Protein AF-A0A8T5I6D3-F1 (afdb_monomer_lite)

Structure (mmCIF, N/CA/C/O backbone):
data_AF-A0A8T5I6D3-F1
#
_entry.id   AF-A0A8T5I6D3-F1
#
loop_
_atom_site.group_PDB
_atom_site.id
_atom_site.type_symbol
_atom_site.label_atom_id
_atom_site.label_alt_id
_atom_site.label_comp_id
_atom_site.label_asym_id
_atom_site.label_entity_id
_atom_site.label_seq_id
_atom_site.pdbx_PDB_ins_code
_atom_site.Cartn_x
_atom_site.Cartn_y
_atom_site.Cartn_z
_atom_site.occupancy
_atom_site.B_iso_or_equiv
_atom_site.auth_seq_id
_atom_site.auth_comp_id
_atom_site.auth_asym_id
_atom_site.auth_atom_id
_atom_site.pdbx_PDB_model_num
ATOM 1 N N . PRO A 1 1 ? -2.169 -11.939 -0.107 1.00 82.06 1 PRO A N 1
ATOM 2 C CA . PRO A 1 1 ? -2.159 -11.572 -1.550 1.00 82.06 1 PRO A CA 1
ATOM 3 C C . PRO A 1 1 ? -2.633 -10.134 -1.821 1.00 82.06 1 PRO A C 1
ATOM 5 O O . PRO A 1 1 ? -1.868 -9.349 -2.371 1.00 82.06 1 PRO A O 1
ATOM 8 N N . SER A 1 2 ? -3.842 -9.764 -1.373 1.00 88.69 2 SER A N 1
ATOM 9 C CA . SER A 1 2 ? -4.451 -8.440 -1.611 1.00 88.69 2 SER A CA 1
ATOM 10 C C . SER A 1 2 ? -3.655 -7.262 -1.037 1.00 88.69 2 SER A C 1
ATOM 12 O O . SER A 1 2 ? -3.475 -6.260 -1.719 1.00 88.69 2 SER A O 1
ATOM 14 N N . GLY A 1 3 ? -3.105 -7.392 0.175 1.00 92.00 3 GLY A N 1
ATOM 15 C CA . GLY A 1 3 ? -2.323 -6.318 0.799 1.00 92.00 3 GLY A CA 1
ATOM 16 C C . GLY A 1 3 ? -1.047 -5.945 0.037 1.00 92.00 3 GLY A C 1
ATOM 17 O O . GLY A 1 3 ? -0.733 -4.765 -0.100 1.00 92.00 3 GLY A O 1
ATOM 18 N N . ILE A 1 4 ? -0.340 -6.938 -0.516 1.00 94.81 4 ILE A N 1
ATOM 19 C CA . ILE A 1 4 ? 0.849 -6.693 -1.347 1.00 94.81 4 ILE A CA 1
ATOM 20 C C . ILE A 1 4 ? 0.445 -6.039 -2.670 1.00 94.81 4 ILE A C 1
ATOM 22 O O . ILE A 1 4 ? 1.071 -5.061 -3.069 1.00 94.81 4 ILE A O 1
ATOM 26 N N . ALA A 1 5 ? -0.628 -6.517 -3.310 1.00 95.12 5 ALA A N 1
ATOM 27 C CA . ALA A 1 5 ? -1.158 -5.897 -4.524 1.00 95.12 5 ALA A CA 1
ATOM 28 C C . ALA A 1 5 ? -1.552 -4.428 -4.288 1.00 95.12 5 ALA A C 1
ATOM 30 O O . ALA A 1 5 ? -1.200 -3.565 -5.089 1.00 95.12 5 ALA A O 1
ATOM 31 N N . GLY A 1 6 ? -2.198 -4.130 -3.155 1.00 96.06 6 GLY A N 1
ATOM 32 C CA . GLY A 1 6 ? -2.521 -2.766 -2.739 1.00 96.06 6 GLY A CA 1
ATOM 33 C C . GLY A 1 6 ? -1.277 -1.891 -2.577 1.00 96.06 6 GLY A C 1
ATOM 34 O O . GLY A 1 6 ? -1.228 -0.788 -3.111 1.00 96.06 6 GLY A O 1
ATOM 35 N N . VAL A 1 7 ? -0.227 -2.387 -1.917 1.00 97.06 7 VAL A N 1
ATOM 36 C CA . VAL A 1 7 ? 1.026 -1.627 -1.779 1.00 97.06 7 VAL A CA 1
ATOM 37 C C . VAL A 1 7 ? 1.720 -1.370 -3.112 1.00 97.06 7 VAL A C 1
ATOM 39 O O . VAL A 1 7 ? 2.172 -0.248 -3.336 1.00 97.06 7 VAL A O 1
ATOM 42 N N . ILE A 1 8 ? 1.787 -2.364 -4.001 1.00 95.25 8 ILE A N 1
ATOM 43 C CA . ILE A 1 8 ? 2.406 -2.192 -5.323 1.00 95.25 8 ILE A CA 1
ATOM 44 C C . ILE A 1 8 ? 1.612 -1.174 -6.145 1.00 95.25 8 ILE A C 1
ATOM 46 O O . ILE A 1 8 ? 2.204 -0.277 -6.738 1.00 95.25 8 ILE A O 1
ATOM 50 N N . MET A 1 9 ? 0.279 -1.259 -6.127 1.00 94.44 9 MET A N 1
ATOM 51 C CA . MET A 1 9 ? -0.591 -0.315 -6.828 1.00 94.44 9 MET A CA 1
ATOM 52 C C . MET A 1 9 ? -0.431 1.113 -6.296 1.00 94.44 9 MET A C 1
ATOM 54 O O . MET A 1 9 ? -0.304 2.044 -7.088 1.00 94.44 9 MET A O 1
ATOM 58 N N . TYR A 1 10 ? -0.383 1.288 -4.970 1.00 96.50 10 TYR A N 1
ATOM 59 C CA . TYR A 1 10 ? -0.132 2.593 -4.362 1.00 96.50 10 TYR A CA 1
ATOM 60 C C . TYR A 1 10 ? 1.229 3.144 -4.798 1.00 96.50 10 TYR A C 1
ATOM 62 O O . TYR A 1 10 ? 1.282 4.236 -5.352 1.00 96.50 10 TYR A O 1
ATOM 70 N N . ARG A 1 11 ? 2.310 2.372 -4.634 1.00 94.44 11 ARG A N 1
ATOM 71 C CA . ARG A 1 11 ? 3.673 2.764 -5.028 1.00 94.44 11 ARG A CA 1
ATOM 72 C C . ARG A 1 11 ? 3.737 3.182 -6.503 1.00 94.44 11 ARG A C 1
ATOM 74 O O . ARG A 1 11 ? 4.184 4.285 -6.793 1.00 94.44 11 ARG A O 1
ATOM 81 N N . ALA A 1 12 ? 3.218 2.348 -7.404 1.00 93.69 12 ALA A N 1
ATOM 82 C CA . ALA A 1 12 ? 3.192 2.630 -8.837 1.00 93.69 12 ALA A CA 1
ATOM 83 C C . ALA A 1 12 ? 2.383 3.894 -9.171 1.00 93.69 12 ALA A C 1
ATOM 85 O O . ALA A 1 12 ? 2.782 4.676 -10.030 1.00 93.69 12 ALA A O 1
ATOM 86 N N . SER A 1 13 ? 1.268 4.135 -8.469 1.00 95.06 13 SER A N 1
ATOM 87 C CA . SER A 1 13 ? 0.463 5.342 -8.680 1.00 95.06 13 SER A CA 1
ATOM 88 C C . SER A 1 13 ? 1.194 6.625 -8.283 1.00 95.06 13 SER A C 1
ATOM 90 O O . SER A 1 13 ? 0.993 7.654 -8.919 1.00 95.06 13 SER A O 1
ATOM 92 N N . GLN A 1 14 ? 2.073 6.565 -7.276 1.00 94.25 14 GLN A N 1
ATOM 93 C CA . GLN A 1 14 ? 2.835 7.728 -6.812 1.00 94.25 14 GLN A CA 1
ATOM 94 C C . GLN A 1 14 ? 3.965 8.125 -7.768 1.00 94.25 14 GLN A C 1
ATOM 96 O O . GLN A 1 14 ? 4.400 9.271 -7.743 1.00 94.25 14 GLN A O 1
ATOM 101 N N . GLU A 1 15 ? 4.435 7.191 -8.593 1.00 88.88 15 GLU A N 1
ATOM 102 C CA . GLU A 1 15 ? 5.504 7.411 -9.574 1.00 88.88 15 GLU A CA 1
ATOM 103 C C . GLU A 1 15 ? 4.944 7.738 -10.977 1.00 88.88 15 GLU A C 1
ATOM 105 O O . GLU A 1 15 ? 5.683 8.170 -11.860 1.00 88.88 15 GLU A O 1
ATOM 110 N N . GLY A 1 16 ? 3.636 7.550 -11.194 1.00 82.94 16 GLY A N 1
ATOM 111 C CA . GLY A 1 16 ? 2.961 7.773 -12.473 1.00 82.94 16 GLY A CA 1
ATOM 112 C C . GLY A 1 16 ? 2.202 9.102 -12.579 1.00 82.94 16 GLY A C 1
ATOM 113 O O . GLY A 1 16 ? 2.091 9.877 -11.634 1.00 82.94 16 GLY A O 1
ATOM 114 N N . ALA A 1 17 ? 1.591 9.340 -13.744 1.00 84.81 17 ALA A N 1
ATOM 115 C CA . ALA A 1 17 ? 0.807 10.552 -14.029 1.00 84.81 17 ALA A CA 1
ATOM 116 C C . ALA A 1 17 ? -0.571 10.605 -13.329 1.00 84.81 17 ALA A C 1
ATOM 118 O O . ALA A 1 17 ? -1.309 11.576 -13.472 1.00 84.81 17 ALA A O 1
ATOM 119 N N . SER A 1 18 ? -0.964 9.553 -12.607 1.00 87.88 18 SER A N 1
ATOM 120 C CA . SER A 1 18 ? -2.257 9.455 -11.918 1.00 87.88 18 SER A CA 1
ATOM 121 C C . SER A 1 18 ? -2.068 8.937 -10.498 1.00 87.88 18 SER A C 1
ATOM 123 O O . SER A 1 18 ? -2.226 7.743 -10.233 1.00 87.88 18 SER A O 1
ATOM 125 N N . SER A 1 19 ? -1.743 9.860 -9.591 1.00 93.00 19 SER A N 1
ATOM 126 C CA . SER A 1 19 ? -1.614 9.569 -8.162 1.00 93.00 19 SER A CA 1
ATOM 127 C C . SER A 1 19 ? -2.933 9.065 -7.582 1.00 93.00 19 SER A C 1
ATOM 129 O O . SER A 1 19 ? -4.014 9.563 -7.910 1.00 93.00 19 SER A O 1
ATOM 131 N N . ARG A 1 20 ? -2.835 8.049 -6.720 1.00 95.88 20 ARG A N 1
ATOM 132 C CA . ARG A 1 20 ? -3.948 7.523 -5.931 1.00 95.88 20 ARG A CA 1
ATOM 133 C C . ARG A 1 20 ? -3.653 7.707 -4.458 1.00 95.88 20 ARG A C 1
ATOM 135 O O . ARG A 1 20 ? -2.557 7.446 -3.970 1.00 95.88 20 ARG A O 1
ATOM 142 N N . THR A 1 21 ? -4.669 8.115 -3.721 1.00 96.75 21 THR A N 1
ATOM 143 C CA . THR A 1 21 ? -4.586 8.256 -2.273 1.00 96.75 21 THR A CA 1
ATOM 144 C C . THR A 1 21 ? -4.552 6.889 -1.589 1.00 96.75 21 THR A C 1
ATOM 146 O O . THR A 1 21 ? -5.075 5.892 -2.096 1.00 96.75 21 THR A O 1
ATOM 149 N N . GLN A 1 22 ? -3.994 6.841 -0.376 1.00 96.75 22 GLN A N 1
ATOM 150 C CA . GLN A 1 22 ? -4.006 5.626 0.450 1.00 96.75 22 GLN A CA 1
ATOM 151 C C . GLN A 1 22 ? -5.433 5.111 0.662 1.00 96.75 22 GLN A C 1
ATOM 153 O O . GLN A 1 22 ? -5.668 3.910 0.560 1.00 96.75 22 GLN A O 1
ATOM 158 N N . LYS A 1 23 ? -6.391 6.017 0.881 1.00 97.44 23 LYS A N 1
ATOM 159 C CA . LYS A 1 23 ? -7.807 5.699 1.080 1.00 97.44 23 LYS A CA 1
ATOM 160 C C . LYS A 1 23 ? -8.429 4.998 -0.129 1.00 97.44 23 LYS A C 1
ATOM 162 O O . LYS A 1 23 ? -9.127 4.0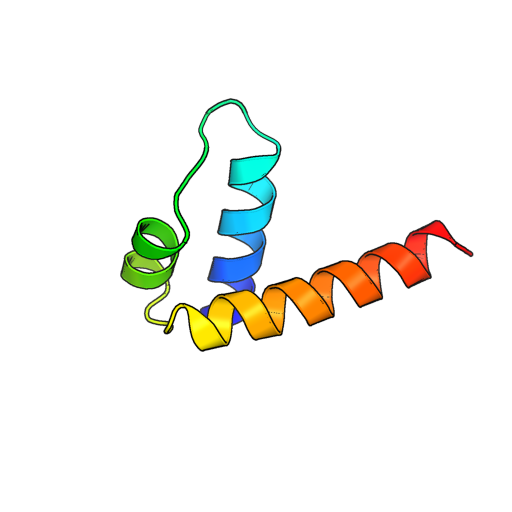00 0.045 1.00 97.44 23 LYS A O 1
ATOM 167 N N . GLU A 1 24 ? -8.175 5.487 -1.344 1.00 97.06 24 GLU A N 1
ATOM 168 C CA . GLU A 1 24 ? -8.675 4.863 -2.579 1.00 97.06 24 GLU A CA 1
ATOM 169 C C . GLU A 1 24 ? -8.130 3.445 -2.748 1.00 97.06 24 GLU A C 1
ATOM 171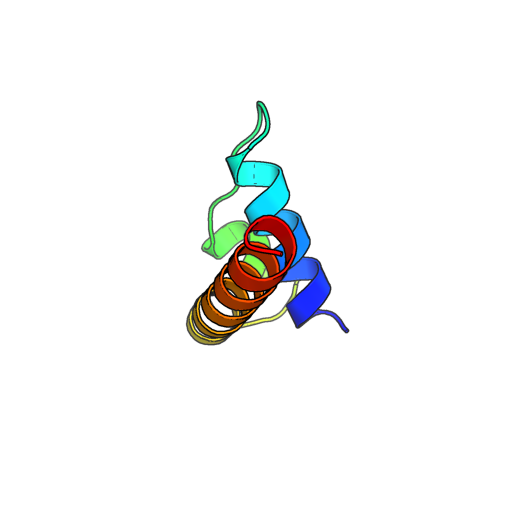 O O . GLU A 1 24 ? -8.888 2.508 -2.996 1.00 97.06 24 GLU A O 1
ATOM 176 N N . VAL A 1 25 ? -6.823 3.270 -2.548 1.00 96.69 25 VAL A N 1
ATOM 177 C CA . VAL A 1 25 ? -6.178 1.965 -2.705 1.00 96.69 25 VAL A CA 1
ATOM 178 C C . VAL A 1 25 ? -6.612 0.993 -1.606 1.00 96.69 25 VAL A C 1
ATOM 180 O O . VAL A 1 25 ? -6.892 -0.170 -1.893 1.00 96.69 25 VAL A O 1
ATOM 183 N N . CYS A 1 26 ? -6.739 1.453 -0.360 1.00 96.94 26 CYS A N 1
ATOM 184 C CA . CYS A 1 26 ? -7.242 0.655 0.762 1.00 96.94 26 CYS A CA 1
ATOM 185 C C . CYS A 1 26 ? -8.674 0.169 0.519 1.00 96.94 26 CYS A C 1
ATOM 187 O O . CYS A 1 26 ? -8.978 -0.997 0.769 1.00 96.94 26 CYS A O 1
ATOM 189 N N . ARG A 1 27 ? -9.533 1.029 -0.047 1.00 96.75 27 ARG A N 1
ATOM 190 C CA . ARG A 1 27 ? -10.910 0.672 -0.413 1.00 96.75 27 ARG A CA 1
ATOM 191 C C . ARG A 1 27 ? -10.964 -0.468 -1.434 1.00 96.75 27 ARG A C 1
ATOM 193 O O . ARG A 1 27 ? -11.809 -1.343 -1.295 1.00 96.75 27 ARG A O 1
ATOM 200 N N . VAL A 1 28 ? -10.084 -0.466 -2.437 1.00 94.75 28 VAL A N 1
ATOM 201 C CA . VAL A 1 28 ? -10.058 -1.500 -3.492 1.00 94.75 28 VAL A CA 1
ATOM 202 C C . VAL A 1 28 ? -9.362 -2.780 -3.024 1.00 94.75 28 VAL A C 1
ATOM 204 O O . VAL A 1 28 ? -9.790 -3.879 -3.361 1.00 94.75 28 VAL A O 1
ATOM 207 N N . SER A 1 29 ? -8.296 -2.656 -2.233 1.00 94.62 29 SER A N 1
ATOM 208 C CA . SER A 1 29 ? -7.504 -3.802 -1.764 1.00 94.62 29 SER A CA 1
ATOM 209 C C . SER A 1 29 ? -8.057 -4.476 -0.502 1.00 94.62 29 SER A C 1
ATOM 211 O O . SER A 1 29 ? -7.583 -5.552 -0.135 1.00 94.62 29 SER A O 1
ATOM 213 N N . GLY A 1 30 ? -9.053 -3.874 0.156 1.00 96.12 30 GLY A N 1
ATOM 214 C CA . GLY A 1 30 ? -9.684 -4.422 1.359 1.00 96.12 30 GLY A CA 1
ATOM 215 C C . GLY A 1 30 ? -8.758 -4.442 2.576 1.00 96.12 30 GLY A C 1
ATOM 216 O O . GLY A 1 30 ? -8.875 -5.328 3.420 1.00 96.12 30 GLY A O 1
ATOM 217 N N . ILE A 1 31 ? -7.811 -3.501 2.659 1.00 96.25 31 ILE A N 1
ATOM 218 C CA . ILE A 1 31 ? -6.879 -3.382 3.788 1.00 96.25 31 ILE A CA 1
ATOM 219 C C . ILE A 1 31 ? -7.040 -2.039 4.492 1.00 96.25 31 ILE A C 1
ATOM 221 O O . ILE A 1 31 ? -7.507 -1.066 3.908 1.00 96.25 31 ILE A O 1
ATOM 225 N N . SER A 1 32 ? -6.610 -1.972 5.752 1.00 97.50 32 SER A N 1
ATOM 226 C CA . SER A 1 32 ? -6.536 -0.701 6.473 1.00 97.50 32 SER A CA 1
ATOM 227 C C . S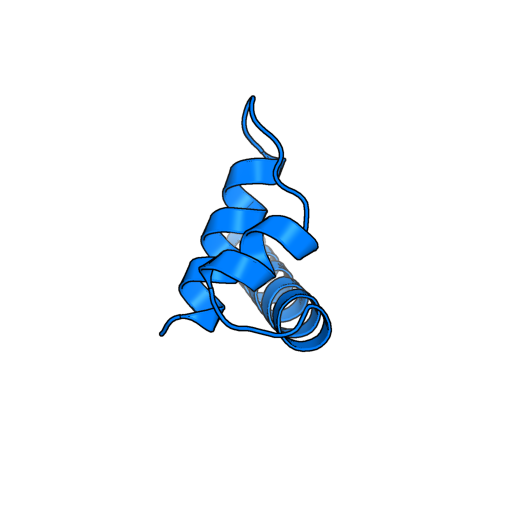ER A 1 32 ? -5.345 0.138 5.999 1.00 97.50 32 SER A C 1
ATOM 229 O O . SER A 1 32 ? -4.317 -0.401 5.578 1.00 97.50 32 SER A O 1
ATOM 231 N N . GLU A 1 33 ? -5.419 1.458 6.166 1.00 97.31 33 GLU A N 1
ATOM 232 C CA . GLU A 1 33 ? -4.272 2.322 5.864 1.00 97.31 33 GLU A CA 1
ATOM 233 C C . GLU A 1 33 ? -3.056 2.030 6.755 1.00 97.31 33 GLU A C 1
ATOM 235 O O . GLU A 1 33 ? -1.914 2.202 6.333 1.00 97.31 33 GLU A O 1
ATOM 240 N N . VAL A 1 34 ? -3.275 1.550 7.985 1.00 97.62 34 VAL A N 1
ATOM 241 C CA . VAL A 1 34 ? -2.187 1.131 8.882 1.00 97.62 34 VAL A CA 1
ATOM 242 C C . VAL A 1 34 ? -1.443 -0.060 8.278 1.00 97.62 34 VAL A C 1
ATOM 244 O O . VAL A 1 34 ? -0.212 -0.067 8.241 1.00 97.62 34 VAL A O 1
ATOM 247 N N . THR A 1 35 ? -2.185 -1.030 7.736 1.00 97.62 35 THR A N 1
ATOM 248 C CA . THR A 1 35 ? -1.625 -2.178 7.015 1.00 97.62 35 THR A CA 1
ATOM 249 C C . THR A 1 35 ? -0.854 -1.725 5.774 1.00 97.62 35 THR A C 1
ATOM 251 O O . THR A 1 35 ? 0.280 -2.162 5.580 1.00 97.62 35 THR A O 1
ATOM 254 N N . LEU A 1 36 ? -1.419 -0.812 4.971 1.00 97.88 36 LEU A N 1
ATOM 255 C CA . LEU A 1 36 ? -0.763 -0.259 3.781 1.00 97.88 36 LEU A CA 1
ATOM 256 C C . LEU A 1 36 ? 0.576 0.408 4.137 1.00 97.88 36 LEU A C 1
ATOM 258 O O . LEU A 1 36 ? 1.599 0.087 3.535 1.00 97.88 36 LEU A O 1
ATOM 262 N N . ARG A 1 37 ? 0.600 1.285 5.150 1.00 97.38 37 ARG A N 1
ATOM 263 C CA . ARG A 1 37 ? 1.823 1.975 5.601 1.00 97.38 37 ARG A CA 1
ATOM 264 C C . ARG A 1 37 ? 2.882 1.006 6.124 1.00 97.38 37 ARG A C 1
ATOM 266 O O . ARG A 1 37 ? 4.065 1.172 5.824 1.00 97.38 37 ARG A O 1
ATOM 273 N N . GLY A 1 38 ? 2.469 -0.016 6.877 1.00 98.00 38 GLY A N 1
ATOM 274 C CA . GLY A 1 38 ? 3.372 -1.061 7.363 1.00 98.00 38 GLY A CA 1
ATOM 275 C C . GLY A 1 38 ? 4.045 -1.819 6.217 1.00 98.00 38 GLY A C 1
ATOM 276 O O . GLY A 1 38 ? 5.267 -1.968 6.200 1.00 98.00 38 GLY A O 1
ATOM 277 N N . LEU A 1 39 ? 3.259 -2.236 5.223 1.00 97.75 39 LEU A N 1
ATOM 278 C CA . LEU A 1 39 ? 3.754 -2.938 4.040 1.00 97.75 39 LEU A CA 1
ATOM 279 C C . LEU A 1 39 ? 4.638 -2.043 3.156 1.00 97.75 39 LEU A C 1
ATOM 281 O O . LEU A 1 39 ? 5.659 -2.513 2.657 1.00 97.75 39 LEU A O 1
ATOM 285 N N . LEU A 1 40 ? 4.302 -0.757 3.010 1.00 96.75 40 LEU A N 1
ATOM 286 C CA . LEU A 1 40 ? 5.098 0.200 2.238 1.00 96.75 40 LEU A CA 1
ATOM 287 C C . LEU A 1 40 ? 6.496 0.370 2.848 1.00 96.75 40 LEU A C 1
ATOM 289 O O . LEU A 1 40 ? 7.496 0.291 2.146 1.00 96.75 40 LEU A O 1
ATOM 293 N N . LYS A 1 41 ? 6.590 0.474 4.180 1.00 96.88 41 LYS A N 1
ATOM 294 C CA . LYS A 1 41 ? 7.880 0.537 4.887 1.00 96.88 41 LYS A CA 1
ATOM 295 C C . LYS A 1 41 ? 8.744 -0.709 4.649 1.00 96.88 41 LYS A C 1
ATOM 297 O O . LYS A 1 41 ? 9.966 -0.600 4.535 1.00 96.88 41 LYS A O 1
ATOM 302 N N . ILE A 1 42 ? 8.128 -1.893 4.590 1.00 96.81 42 ILE A N 1
ATOM 303 C CA . ILE A 1 42 ? 8.835 -3.147 4.284 1.00 96.81 42 ILE A CA 1
ATOM 304 C C . ILE A 1 42 ? 9.327 -3.141 2.832 1.00 96.81 42 ILE A C 1
ATOM 306 O O . ILE A 1 42 ? 10.491 -3.473 2.597 1.00 96.81 42 ILE A O 1
ATOM 310 N N . LEU A 1 43 ? 8.471 -2.745 1.883 1.00 94.94 43 LEU A N 1
ATOM 311 C CA . LEU A 1 43 ? 8.821 -2.623 0.467 1.00 94.94 43 LEU A CA 1
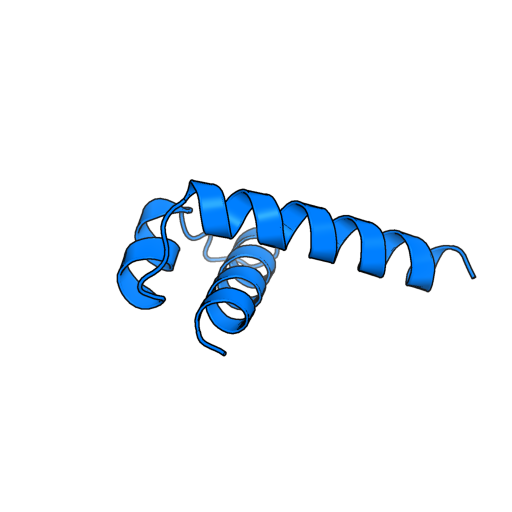ATOM 312 C C . LEU A 1 43 ? 10.018 -1.684 0.279 1.00 94.94 43 LEU A C 1
ATOM 314 O O . LEU A 1 43 ? 11.012 -2.070 -0.330 1.00 94.94 43 LEU A O 1
ATOM 318 N N . ASP A 1 44 ? 9.970 -0.498 0.879 1.00 94.44 44 ASP A N 1
ATOM 319 C CA . ASP A 1 44 ? 11.023 0.510 0.764 1.00 94.44 44 ASP A CA 1
ATOM 320 C C . ASP A 1 44 ? 12.360 0.003 1.309 1.00 94.44 44 ASP A C 1
ATOM 322 O O . ASP A 1 44 ? 13.410 0.225 0.706 1.00 94.44 44 ASP A 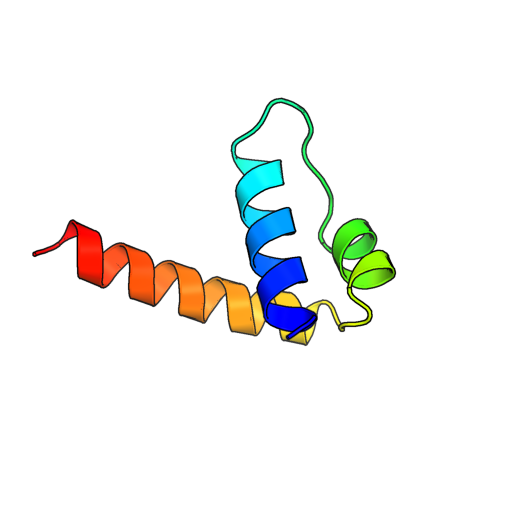O 1
ATOM 326 N N . ARG A 1 45 ? 12.334 -0.721 2.436 1.00 95.75 45 ARG A N 1
ATOM 327 C CA . ARG A 1 45 ? 13.533 -1.350 3.002 1.00 95.75 45 ARG A CA 1
ATOM 328 C C . ARG A 1 45 ? 14.103 -2.419 2.068 1.00 95.75 45 ARG A C 1
ATOM 330 O O . ARG A 1 45 ? 15.317 -2.505 1.920 1.00 95.75 45 ARG A O 1
ATOM 337 N N . LYS A 1 46 ? 13.247 -3.231 1.442 1.00 94.38 46 LYS A N 1
ATOM 338 C CA . LYS A 1 46 ? 13.675 -4.268 0.493 1.00 94.38 46 LYS A CA 1
ATOM 339 C C . LYS A 1 46 ? 14.291 -3.660 -0.764 1.00 94.38 46 LYS A C 1
ATOM 341 O O . LYS A 1 46 ? 15.366 -4.096 -1.153 1.00 94.38 46 LYS A O 1
ATOM 346 N N . LEU A 1 47 ? 13.661 -2.637 -1.341 1.00 92.19 47 LEU A N 1
ATOM 347 C CA . LEU A 1 47 ? 14.190 -1.933 -2.510 1.00 92.19 47 LEU A CA 1
ATOM 348 C C . LEU A 1 47 ? 15.546 -1.296 -2.200 1.00 92.19 47 LEU A C 1
ATOM 350 O O . LEU A 1 47 ? 16.498 -1.519 -2.939 1.00 92.19 47 LEU A O 1
ATOM 354 N N . LYS A 1 48 ? 15.675 -0.592 -1.067 1.00 93.31 48 LYS A N 1
ATOM 355 C CA . LYS A 1 48 ? 16.963 -0.025 -0.636 1.00 93.31 48 LYS A CA 1
ATOM 356 C C . LYS A 1 48 ? 18.072 -1.072 -0.562 1.00 93.31 48 LYS A C 1
ATOM 358 O O . LYS A 1 48 ? 19.169 -0.796 -1.020 1.00 93.31 48 LYS A O 1
ATOM 363 N N . ASN A 1 49 ? 17.792 -2.263 -0.033 1.00 93.50 49 ASN A N 1
ATOM 364 C CA . ASN A 1 49 ? 18.796 -3.327 0.043 1.00 9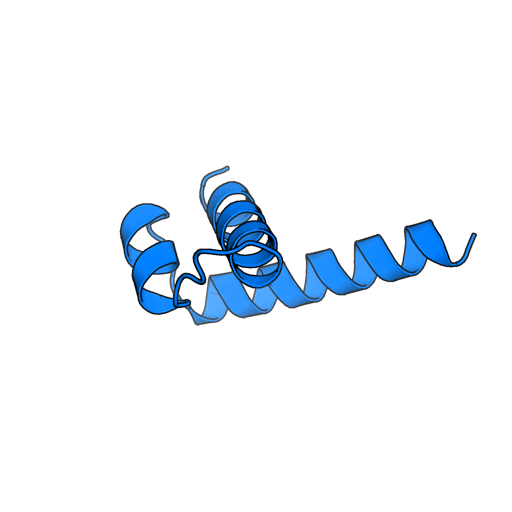3.50 49 ASN A CA 1
ATOM 365 C C . ASN A 1 49 ? 19.228 -3.838 -1.341 1.00 93.50 49 ASN A C 1
ATOM 367 O O . ASN A 1 49 ? 20.390 -4.185 -1.512 1.00 93.50 49 ASN A O 1
ATOM 371 N N . ILE A 1 50 ? 18.307 -3.891 -2.309 1.00 93.19 50 ILE A N 1
ATOM 372 C CA . ILE A 1 50 ? 18.595 -4.372 -3.669 1.00 93.19 50 ILE A CA 1
ATOM 373 C C . ILE A 1 50 ? 19.446 -3.357 -4.441 1.00 93.19 50 ILE A C 1
ATOM 375 O O . ILE A 1 50 ? 20.385 -3.757 -5.110 1.00 93.19 50 ILE A O 1
ATOM 379 N N . TYR A 1 51 ? 19.157 -2.056 -4.335 1.00 85.56 51 TYR A N 1
ATOM 380 C CA . TYR A 1 51 ? 19.903 -1.014 -5.061 1.00 85.56 51 TYR A CA 1
ATOM 381 C C . TYR A 1 51 ? 21.245 -0.623 -4.418 1.00 85.56 51 TYR A C 1
ATOM 383 O O . TYR A 1 51 ? 21.978 0.178 -4.990 1.00 85.56 51 TYR A O 1
ATOM 391 N N . HIS A 1 52 ? 21.545 -1.117 -3.214 1.00 73.56 52 HIS A N 1
ATOM 392 C CA . HIS A 1 52 ? 22.798 -0.842 -2.497 1.00 73.56 52 HIS A CA 1
ATOM 393 C C . HIS A 1 52 ? 23.777 -2.032 -2.514 1.00 73.56 52 HIS A C 1
ATOM 395 O O . HIS A 1 52 ? 24.736 -2.037 -1.745 1.00 73.56 52 HIS A O 1
ATOM 401 N N . THR A 1 53 ? 23.512 -3.034 -3.360 1.00 51.88 53 THR A N 1
ATOM 402 C CA . THR A 1 53 ? 24.415 -4.147 -3.705 1.00 51.88 53 THR A CA 1
ATOM 403 C C . THR A 1 53 ? 24.824 -3.997 -5.163 1.00 51.88 53 THR A C 1
ATOM 405 O O . THR A 1 53 ? 26.002 -4.271 -5.468 1.00 51.88 53 THR A O 1
#

Foldseek 3Di:
DLLLVLLVVQVVLVVDPHHDDLVRSCVVSVHDSVSSVVVNVVVVVVVVVVVVD

Secondary structure (DSSP, 8-state):
-HHHHHHHHHHHHHHSSS---HHHHHHHHT--HHHHHHHHHHHHHHHHHHHT-

Sequence (53 aa):
PSGIAGVIMYRASQEGASSRTQKEVCRVSGISEVTLRGLLKILDRKLKNIYHT

pLDDT: mean 93.15, std 7.41, range [51.88, 98.0]

Radius of gyration: 11.29 Å; chains: 1; bounding box: 35×22×23 Å